Protein AF-A0A9E2MRT9-F1 (afdb_monomer)

Sequence (147 aa):
MNEKTLRIVSFALLADTLVYGAVVFLLHKNNIQHSMHGTSQWYFVLVPALVILFGAGSFKKIFWDLQKKQAAIGSQEIFFRKIYIVTIITLGMVDSLGILGLIIFILTGAMNLPVLLLVLSFAGKLINFPTGEYINNKKRELNLPPH

Secondary structure (DSSP, 8-state):
--HHHHHHHHHHHHHHHHHHHHHHHHHHHTTPPPSSPPPS-THHHHHHHHHHHHHHHHHHHHHHHHHHHTT---SHHHHHHHHHHHHHHHHHHHHHHHHHHHHHHHHH--SHHHHHHHHHHHHHHHHH---HHHHHHHHHTTTPPP-

Foldseek 3Di:
DDPVVLQVVLVVLLCVLVVLVVVLVVCLVVCDDAADADDPPLVVLVVVLVCLLVVLVVQLVVLLVVCVVVVVPPDPVSLVVSVSVSLCVSLVSLVVLQVVLSVCCRHHVDNPSSVVSSVSSNVSSVVSRCDPVNSVVSCVVSVHDDD

Solvent-accessible surface area (backbone atoms only — not comparable to full-atom values): 8110 Å² total; per-residue (Å²): 110,57,71,68,59,50,49,52,54,52,49,52,71,53,50,51,52,54,50,52,51,51,50,53,52,54,49,60,76,64,66,64,85,51,84,41,82,76,68,94,64,56,61,77,55,50,54,58,47,49,50,43,54,61,42,34,59,52,48,54,51,53,52,51,55,52,43,60,76,63,65,66,62,85,44,71,50,53,44,46,50,51,53,43,54,48,46,53,52,37,43,50,54,26,42,50,34,28,54,49,13,52,52,49,26,61,39,33,62,50,58,70,65,22,52,50,29,35,52,50,17,50,52,44,36,61,74,66,50,87,42,71,65,58,54,51,52,54,32,56,78,65,74,47,85,89,130

Structure (mmCIF, N/CA/C/O backbone):
data_AF-A0A9E2MRT9-F1
#
_entry.id   AF-A0A9E2MRT9-F1
#
loop_
_atom_site.group_PDB
_atom_site.id
_atom_site.type_symbol
_atom_site.label_atom_id
_atom_site.label_alt_id
_atom_site.label_comp_id
_atom_site.label_asym_id
_atom_site.label_entity_id
_atom_site.label_seq_id
_atom_site.pdbx_PDB_ins_code
_atom_site.Cartn_x
_atom_site.Cartn_y
_atom_site.Cartn_z
_atom_site.occupancy
_atom_site.B_iso_or_equiv
_atom_site.auth_seq_id
_atom_site.auth_comp_id
_atom_site.auth_asym_id
_atom_site.auth_atom_id
_atom_site.pdbx_PDB_model_num
ATOM 1 N N . MET A 1 1 ? -20.334 5.420 9.186 1.00 68.88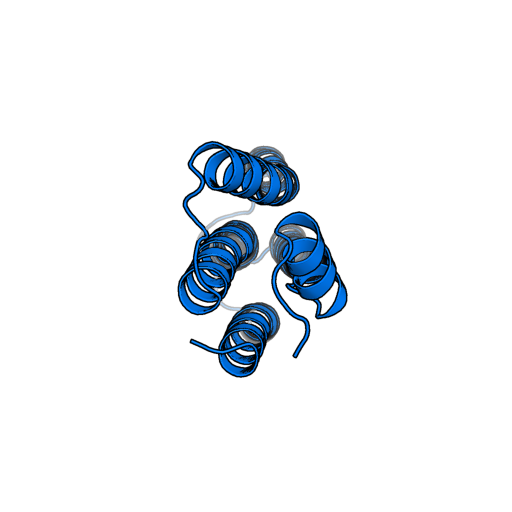 1 MET A N 1
ATOM 2 C CA . MET A 1 1 ? -19.487 4.654 8.227 1.00 68.88 1 MET A CA 1
ATOM 3 C C . MET A 1 1 ? -19.361 3.205 8.696 1.00 68.88 1 MET A C 1
ATOM 5 O O . MET A 1 1 ? -19.332 3.003 9.902 1.00 68.88 1 MET A O 1
ATOM 9 N N . ASN A 1 2 ? -19.329 2.212 7.799 1.00 80.31 2 ASN A N 1
ATOM 10 C CA . ASN A 1 2 ? -19.419 0.783 8.145 1.00 80.31 2 ASN A CA 1
ATOM 11 C C . ASN A 1 2 ? -18.196 -0.033 7.672 1.00 80.31 2 ASN A C 1
ATOM 13 O O . ASN A 1 2 ? -17.396 0.411 6.848 1.00 80.31 2 ASN A O 1
ATOM 17 N N . GLU A 1 3 ? -18.056 -1.249 8.206 1.00 79.31 3 GLU A N 1
ATOM 18 C CA . GLU A 1 3 ? -16.943 -2.164 7.911 1.00 79.31 3 GLU A CA 1
ATOM 19 C C . GLU A 1 3 ? -16.851 -2.534 6.423 1.00 79.31 3 GLU A C 1
ATOM 21 O O . GLU A 1 3 ? -15.757 -2.661 5.873 1.00 79.31 3 GLU A O 1
ATOM 26 N N . LYS A 1 4 ? -18.002 -2.640 5.748 1.00 85.00 4 LYS A N 1
ATOM 27 C CA . LYS A 1 4 ? -18.074 -2.928 4.312 1.00 85.00 4 LYS A CA 1
ATOM 28 C C . LYS A 1 4 ? -17.341 -1.865 3.489 1.00 85.00 4 LYS A C 1
ATOM 30 O O . LYS A 1 4 ? -16.521 -2.226 2.650 1.00 85.00 4 LYS A O 1
ATOM 35 N N . THR A 1 5 ? -17.570 -0.577 3.761 1.00 85.94 5 THR A N 1
ATOM 36 C CA . THR A 1 5 ? -16.875 0.518 3.062 1.00 85.94 5 THR A CA 1
ATOM 37 C C . THR A 1 5 ? -15.368 0.477 3.301 1.00 85.94 5 THR A C 1
ATOM 39 O O . THR A 1 5 ? -14.601 0.614 2.352 1.00 85.94 5 THR A O 1
ATOM 42 N N . LEU A 1 6 ? -14.928 0.220 4.538 1.00 84.38 6 LEU A N 1
ATOM 43 C CA . LEU A 1 6 ? -13.504 0.092 4.859 1.00 84.38 6 LEU A CA 1
ATOM 44 C C . LEU A 1 6 ? -12.836 -1.026 4.050 1.00 84.38 6 LEU A C 1
ATOM 46 O O . LEU A 1 6 ? -11.764 -0.816 3.483 1.00 84.38 6 LEU A O 1
ATOM 50 N N . ARG A 1 7 ? -13.472 -2.202 3.980 1.00 85.44 7 ARG A N 1
ATOM 51 C CA . ARG A 1 7 ? -12.953 -3.334 3.206 1.00 85.44 7 ARG A CA 1
ATOM 52 C C . ARG A 1 7 ? -12.897 -3.007 1.716 1.00 85.44 7 ARG A C 1
ATOM 54 O O . ARG A 1 7 ? -11.857 -3.232 1.114 1.00 85.44 7 ARG A O 1
ATOM 61 N N . ILE A 1 8 ? -13.961 -2.437 1.140 1.00 88.94 8 ILE A N 1
ATOM 62 C CA . ILE A 1 8 ? -14.005 -2.063 -0.287 1.00 88.94 8 ILE A CA 1
ATOM 63 C C . ILE A 1 8 ? -12.864 -1.103 -0.636 1.00 88.94 8 ILE A C 1
ATOM 65 O O . ILE A 1 8 ? -12.127 -1.358 -1.584 1.00 88.94 8 ILE A O 1
ATOM 69 N N . VAL A 1 9 ? -12.679 -0.038 0.148 1.00 87.50 9 VAL A N 1
ATOM 70 C CA . VAL A 1 9 ? -11.610 0.942 -0.099 1.00 87.50 9 VAL A CA 1
ATOM 71 C C . VAL A 1 9 ? -10.229 0.307 0.061 1.00 87.50 9 VAL A C 1
ATOM 73 O O . VAL A 1 9 ? -9.350 0.544 -0.760 1.00 87.50 9 VAL A O 1
ATOM 76 N N . SER A 1 10 ? -10.044 -0.555 1.062 1.00 87.56 10 SER A N 1
ATOM 77 C CA . SER A 1 10 ? -8.768 -1.256 1.263 1.00 87.56 10 SER A CA 1
ATOM 78 C C . SER A 1 10 ? -8.452 -2.223 0.120 1.00 87.56 10 SER A C 1
ATOM 80 O O . SER A 1 10 ? -7.301 -2.328 -0.283 1.00 87.56 10 SER A O 1
ATOM 82 N N . PHE A 1 11 ? -9.462 -2.911 -0.424 1.00 89.69 11 PHE A N 1
ATOM 83 C CA . PHE A 1 11 ? -9.305 -3.766 -1.602 1.00 89.69 11 PHE A CA 1
ATOM 84 C C . PHE A 1 11 ? -8.989 -2.958 -2.861 1.00 89.69 11 PHE A C 1
ATOM 86 O O . PHE A 1 11 ? -8.127 -3.370 -3.631 1.00 89.69 11 PHE A O 1
ATOM 93 N N . ALA A 1 12 ? -9.635 -1.806 -3.058 1.00 90.44 12 ALA A N 1
ATOM 94 C CA . ALA A 1 12 ? -9.322 -0.913 -4.173 1.00 90.44 12 ALA A CA 1
ATOM 95 C C . ALA A 1 12 ? -7.858 -0.441 -4.114 1.00 90.44 12 ALA A C 1
ATOM 97 O O . ALA A 1 12 ? -7.146 -0.539 -5.109 1.00 90.44 12 ALA A O 1
ATOM 98 N N . LEU A 1 13 ? -7.395 -0.051 -2.920 1.00 88.69 13 LEU A N 1
ATOM 99 C CA . LEU A 1 13 ? -6.000 0.307 -2.634 1.00 88.69 13 LEU A CA 1
ATOM 100 C C . LEU A 1 13 ? -5.024 -0.873 -2.674 1.00 88.69 13 LEU A C 1
ATOM 102 O O . LEU A 1 13 ? -3.839 -0.668 -2.461 1.00 88.69 13 LEU A O 1
ATOM 106 N N . LEU A 1 14 ? -5.489 -2.108 -2.835 1.00 90.12 14 LEU A N 1
ATOM 107 C CA . LEU A 1 14 ? -4.629 -3.278 -3.019 1.00 90.12 14 LEU A CA 1
ATOM 108 C C . LEU A 1 14 ? -4.576 -3.680 -4.499 1.00 90.12 14 LEU A C 1
ATOM 110 O O . LEU A 1 14 ? -3.541 -4.130 -4.990 1.00 90.12 14 LEU A O 1
ATOM 114 N N . ALA A 1 15 ? -5.694 -3.511 -5.206 1.00 91.31 15 ALA A N 1
ATOM 115 C CA . ALA A 1 15 ? -5.827 -3.804 -6.626 1.00 91.31 15 ALA A CA 1
ATOM 116 C C . ALA A 1 15 ? -5.063 -2.811 -7.520 1.00 91.31 15 ALA A C 1
ATOM 118 O O . ALA A 1 15 ? -4.566 -3.204 -8.572 1.00 91.31 15 ALA A O 1
ATOM 119 N N . ASP A 1 16 ? -4.927 -1.552 -7.108 1.00 91.62 16 ASP A N 1
ATOM 120 C CA . ASP A 1 16 ? -4.134 -0.526 -7.805 1.00 91.62 16 ASP A CA 1
ATOM 121 C C . ASP A 1 16 ? -2.680 -0.957 -8.097 1.00 91.62 16 ASP A C 1
ATOM 123 O O . ASP A 1 16 ? -2.177 -0.727 -9.193 1.00 91.62 16 ASP A O 1
ATOM 127 N N . THR A 1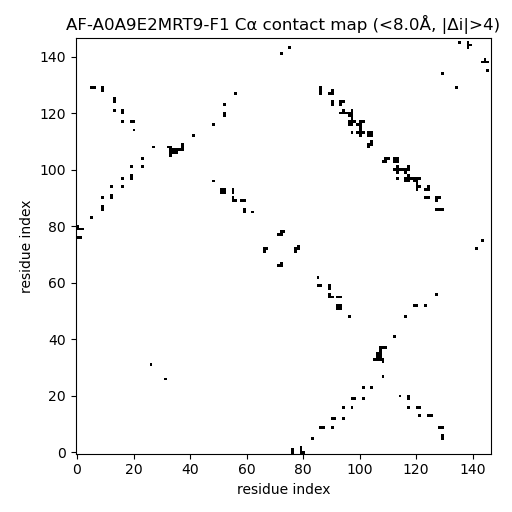 17 ? -2.013 -1.674 -7.190 1.00 90.56 17 THR A N 1
ATOM 128 C CA . THR A 1 17 ? -0.641 -2.156 -7.393 1.00 90.56 17 THR A CA 1
ATOM 129 C C . THR A 1 17 ? -0.575 -3.217 -8.489 1.00 90.56 17 THR A C 1
ATOM 131 O O . THR A 1 17 ? 0.411 -3.282 -9.224 1.00 90.56 17 THR A O 1
ATOM 134 N N . LEU A 1 18 ? -1.640 -4.010 -8.661 1.00 91.75 18 LEU A N 1
ATOM 135 C CA . LEU A 1 18 ? -1.757 -4.933 -9.793 1.00 91.75 18 LEU A CA 1
ATOM 136 C C . LEU A 1 18 ? -1.913 -4.163 -11.107 1.00 91.75 18 LEU A C 1
ATOM 138 O O . LEU A 1 18 ? -1.312 -4.543 -12.111 1.00 91.75 18 LEU A O 1
ATOM 142 N N . VAL A 1 19 ? -2.658 -3.052 -11.091 1.00 94.00 19 VAL A N 1
ATOM 143 C CA . VAL A 1 19 ? -2.773 -2.150 -12.246 1.00 94.00 19 VAL A CA 1
ATOM 144 C C . VAL A 1 19 ? -1.410 -1.547 -12.587 1.00 94.00 19 VAL A C 1
ATOM 146 O O . VAL A 1 19 ? -1.011 -1.594 -13.747 1.00 94.00 19 VAL A O 1
ATOM 149 N N . TYR A 1 20 ? -0.647 -1.063 -11.602 1.00 92.06 20 TYR A N 1
ATOM 150 C CA . TYR A 1 20 ? 0.713 -0.563 -11.833 1.00 92.06 20 TYR A CA 1
ATOM 151 C C . TYR A 1 20 ? 1.6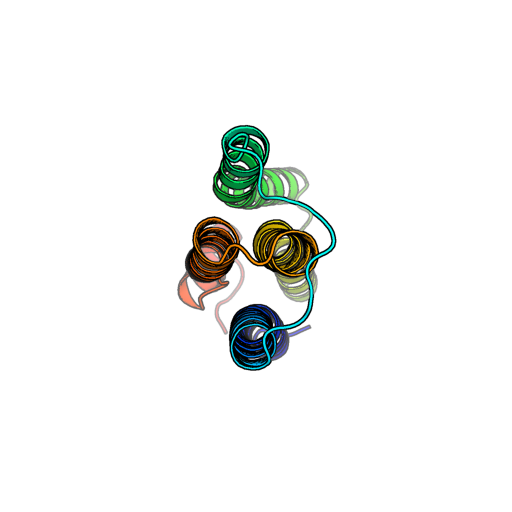32 -1.638 -12.425 1.00 92.06 20 TYR A C 1
ATOM 153 O O . TYR A 1 20 ? 2.358 -1.364 -13.379 1.00 92.06 20 TYR A O 1
ATOM 161 N N . GLY A 1 21 ? 1.565 -2.874 -11.920 1.00 91.00 21 GLY A N 1
ATOM 162 C CA . GLY A 1 21 ? 2.307 -4.006 -12.479 1.00 91.00 21 GLY A CA 1
ATOM 163 C C . GLY A 1 21 ? 1.931 -4.306 -13.932 1.00 91.00 21 GLY A C 1
ATOM 164 O O . GLY A 1 21 ? 2.813 -4.494 -14.771 1.00 91.00 21 GLY A O 1
ATOM 165 N N . ALA A 1 22 ? 0.636 -4.282 -14.258 1.00 92.62 22 ALA A N 1
ATOM 166 C CA . ALA A 1 22 ? 0.154 -4.457 -15.626 1.00 92.62 22 ALA A CA 1
ATOM 167 C C . ALA A 1 22 ? 0.639 -3.332 -16.555 1.00 92.62 22 ALA A C 1
ATOM 169 O O . ALA A 1 22 ? 1.069 -3.604 -17.675 1.00 92.62 22 ALA A O 1
ATOM 170 N N . VAL A 1 23 ? 0.630 -2.082 -16.082 1.00 91.00 23 VAL A N 1
ATOM 171 C CA . VAL A 1 23 ? 1.163 -0.932 -16.826 1.00 91.00 23 VAL A CA 1
ATOM 172 C C . VAL A 1 23 ? 2.655 -1.113 -17.099 1.00 91.00 23 VAL A C 1
ATOM 174 O O . VAL A 1 23 ? 3.064 -1.028 -18.253 1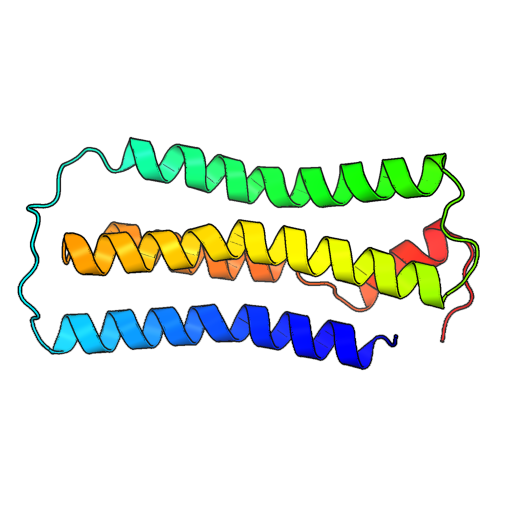.00 91.00 23 VAL A O 1
ATOM 177 N N . VAL A 1 24 ? 3.460 -1.437 -16.083 1.00 90.12 24 VAL A N 1
ATOM 178 C CA . VAL A 1 24 ? 4.902 -1.692 -16.253 1.00 90.12 24 VAL A CA 1
ATOM 179 C C . VAL A 1 24 ? 5.148 -2.810 -17.269 1.00 90.12 24 VAL A C 1
ATOM 181 O O . VAL A 1 24 ? 5.969 -2.650 -18.169 1.00 90.12 24 VAL A O 1
ATOM 184 N N . PHE A 1 25 ? 4.390 -3.907 -17.194 1.00 91.12 25 PHE A N 1
ATOM 185 C CA . PHE A 1 25 ? 4.495 -5.013 -18.146 1.00 91.12 25 PHE A CA 1
ATOM 186 C C . PHE A 1 25 ? 4.181 -4.589 -19.591 1.00 91.12 25 PHE A C 1
ATOM 188 O O . PHE A 1 25 ? 4.936 -4.912 -20.510 1.00 91.12 25 PHE A O 1
ATOM 195 N N . LEU A 1 26 ? 3.090 -3.844 -19.804 1.00 91.19 26 LEU A N 1
ATOM 196 C CA . LEU A 1 26 ? 2.694 -3.362 -21.131 1.00 91.19 26 LEU A CA 1
ATOM 197 C C . LEU A 1 26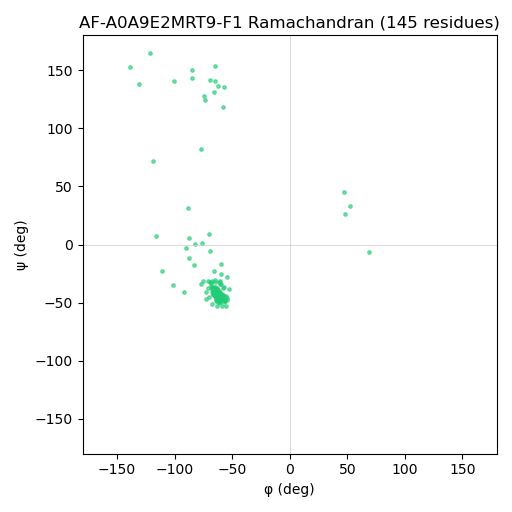 ? 3.713 -2.378 -21.715 1.00 91.19 26 LEU A C 1
ATOM 199 O O . LEU A 1 26 ? 4.071 -2.487 -22.886 1.00 91.19 26 LEU A O 1
ATOM 203 N N . LEU A 1 27 ? 4.195 -1.436 -20.904 1.00 88.25 27 LEU A N 1
ATOM 204 C CA . LEU A 1 27 ? 5.195 -0.456 -21.324 1.00 88.25 27 LEU A CA 1
ATOM 205 C C . LEU A 1 27 ? 6.535 -1.133 -21.658 1.00 88.25 27 LEU A C 1
ATOM 207 O O . LEU A 1 27 ? 7.146 -0.791 -22.669 1.00 88.25 27 LEU A O 1
ATOM 211 N N . HIS A 1 28 ? 6.956 -2.129 -20.868 1.00 86.56 28 HIS A N 1
ATOM 212 C CA . HIS A 1 28 ? 8.164 -2.912 -21.140 1.00 86.56 28 HIS A CA 1
ATOM 213 C C . HIS A 1 28 ? 8.059 -3.679 -22.462 1.00 86.56 28 HIS A C 1
ATOM 215 O O . HIS A 1 28 ? 8.966 -3.623 -23.286 1.00 86.56 28 HIS A O 1
ATOM 221 N N . LYS A 1 29 ? 6.918 -4.337 -22.708 1.00 89.19 29 LYS A N 1
ATOM 222 C CA . LYS A 1 29 ? 6.672 -5.086 -23.950 1.00 89.19 29 LYS A CA 1
ATOM 223 C C . LYS A 1 29 ? 6.736 -4.201 -25.203 1.00 89.19 29 LYS A C 1
ATOM 225 O O . LYS A 1 29 ? 7.123 -4.680 -26.264 1.00 89.19 29 LYS A O 1
ATOM 230 N N . ASN A 1 30 ? 6.359 -2.929 -25.085 1.00 87.69 30 ASN A N 1
ATOM 231 C CA . ASN A 1 30 ? 6.304 -1.990 -26.205 1.00 87.69 30 ASN A CA 1
ATOM 232 C C . ASN A 1 30 ? 7.631 -1.252 -26.478 1.00 87.69 30 ASN A C 1
ATOM 234 O O . ASN A 1 30 ? 7.643 -0.383 -27.346 1.00 87.69 30 ASN A O 1
ATOM 238 N N . ASN A 1 31 ? 8.733 -1.585 -25.785 1.00 78.19 31 ASN A N 1
ATOM 239 C CA . ASN A 1 31 ? 10.071 -0.996 -25.989 1.00 78.19 31 ASN A CA 1
ATOM 240 C C . ASN A 1 31 ? 10.062 0.541 -26.073 1.00 78.19 31 ASN A C 1
ATOM 242 O O . ASN A 1 31 ? 10.674 1.143 -26.959 1.00 78.19 31 ASN A O 1
ATOM 246 N N . ILE A 1 32 ? 9.328 1.183 -25.166 1.00 76.50 32 ILE A N 1
ATOM 247 C CA . ILE A 1 32 ? 9.246 2.643 -25.117 1.00 76.50 32 ILE A CA 1
ATOM 248 C C . ILE A 1 32 ? 10.639 3.212 -24.836 1.00 76.50 32 ILE A C 1
ATOM 250 O O . ILE A 1 32 ? 11.369 2.702 -23.994 1.00 76.50 32 ILE A O 1
ATOM 254 N N . GLN A 1 33 ? 11.023 4.267 -25.555 1.00 71.56 33 GLN A N 1
ATOM 255 C CA . GLN A 1 33 ? 12.318 4.912 -25.355 1.00 71.56 33 GLN A CA 1
ATOM 256 C C . GLN A 1 33 ? 12.387 5.567 -23.971 1.00 71.56 33 GLN A C 1
ATOM 258 O O . GLN A 1 33 ? 11.486 6.307 -23.575 1.00 71.56 33 GLN A O 1
ATOM 263 N N . HIS A 1 34 ? 13.474 5.304 -23.250 1.00 76.69 34 HIS A N 1
ATOM 264 C CA . HIS A 1 34 ? 13.686 5.790 -21.890 1.00 76.69 34 HIS A CA 1
ATOM 265 C C . HIS A 1 34 ? 14.619 7.000 -21.882 1.00 76.69 34 HIS A C 1
ATOM 267 O O . HIS A 1 34 ? 15.586 7.065 -22.640 1.00 76.69 34 HIS A O 1
ATOM 273 N N . SER A 1 35 ? 14.311 7.977 -21.030 1.00 72.19 35 SER A N 1
ATOM 274 C CA . SER A 1 35 ? 14.972 9.285 -21.018 1.00 72.19 35 SER A CA 1
ATOM 275 C C . SER A 1 35 ? 16.291 9.301 -20.245 1.00 72.19 35 SER A C 1
ATOM 277 O O . SER A 1 35 ? 17.092 10.216 -20.433 1.00 72.19 35 SER A O 1
ATOM 279 N N . MET A 1 36 ? 16.540 8.310 -19.383 1.00 76.75 36 MET A N 1
ATOM 280 C CA . MET A 1 36 ? 17.717 8.262 -18.515 1.00 76.75 36 MET A CA 1
ATOM 281 C C . MET A 1 36 ? 18.424 6.906 -18.578 1.00 76.75 36 MET A C 1
ATOM 283 O O . MET A 1 36 ? 17.791 5.855 -18.533 1.00 76.75 36 MET A O 1
ATOM 287 N N . HIS A 1 37 ? 19.760 6.925 -18.615 1.00 65.81 37 HIS A N 1
ATOM 288 C CA . HIS A 1 37 ? 20.564 5.720 -18.403 1.00 65.81 37 HIS A CA 1
ATOM 289 C C . HIS A 1 37 ? 20.556 5.366 -16.911 1.00 65.81 37 HIS A C 1
ATOM 291 O O . HIS A 1 37 ? 20.842 6.216 -16.067 1.00 65.81 37 HIS A O 1
ATOM 297 N N . GLY A 1 38 ? 20.212 4.117 -16.585 1.00 62.28 38 GLY A N 1
ATOM 298 C CA . GLY A 1 38 ? 20.136 3.645 -15.204 1.00 62.28 38 GLY A CA 1
ATOM 299 C C . GLY A 1 38 ? 21.470 3.813 -14.475 1.00 62.28 38 GLY A C 1
ATOM 300 O O . GLY A 1 38 ? 22.478 3.225 -14.864 1.00 62.28 38 GLY A O 1
ATOM 301 N N . THR A 1 39 ? 21.483 4.613 -13.410 1.00 63.94 39 THR A N 1
ATOM 302 C CA . THR A 1 39 ? 22.655 4.766 -12.544 1.00 63.94 39 THR A CA 1
ATOM 303 C C . THR A 1 39 ? 22.674 3.660 -11.486 1.00 63.94 39 THR A C 1
ATOM 305 O O . THR A 1 39 ? 21.634 3.175 -11.039 1.00 63.94 39 THR A O 1
ATOM 308 N N . SER A 1 40 ? 23.863 3.261 -11.028 1.00 65.19 40 SER A N 1
ATOM 309 C CA . SER A 1 40 ? 24.055 2.229 -9.989 1.00 65.19 40 SER A CA 1
ATOM 310 C C . SER A 1 40 ? 23.623 2.665 -8.576 1.00 65.19 40 SER A C 1
ATOM 312 O O . SER A 1 40 ? 23.853 1.959 -7.597 1.00 65.19 40 SER A O 1
ATOM 314 N N . GLN A 1 41 ? 22.962 3.813 -8.453 1.00 72.56 41 GLN A N 1
ATOM 315 C CA . GLN A 1 41 ? 22.603 4.490 -7.209 1.00 72.56 41 GLN A CA 1
ATOM 316 C C . GLN A 1 41 ? 21.247 4.043 -6.629 1.00 72.56 41 GLN A C 1
ATOM 318 O O . GLN A 1 41 ? 20.546 4.805 -5.964 1.00 72.56 41 GLN A O 1
ATOM 323 N N . TRP A 1 42 ? 20.874 2.779 -6.841 1.00 72.94 42 TRP A N 1
ATOM 324 C CA . TRP A 1 42 ? 19.592 2.203 -6.411 1.00 72.94 42 TRP A CA 1
ATOM 325 C C . TRP A 1 42 ? 19.370 2.262 -4.889 1.00 72.94 42 TRP A C 1
ATOM 327 O O . TRP A 1 42 ? 18.229 2.311 -4.426 1.00 72.94 42 TRP A O 1
ATOM 337 N N . TYR A 1 43 ? 20.444 2.314 -4.098 1.00 75.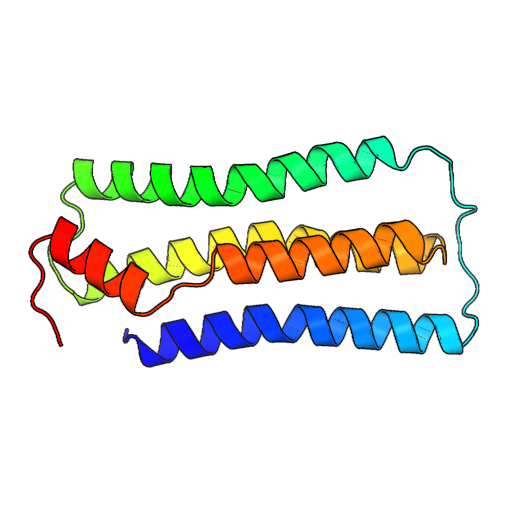19 43 TYR A N 1
ATOM 338 C CA . TYR A 1 43 ? 20.381 2.383 -2.637 1.00 75.19 43 TYR A CA 1
ATOM 339 C C . TYR A 1 43 ? 19.739 3.680 -2.113 1.00 75.19 43 TYR A C 1
ATOM 341 O O . TYR A 1 43 ? 19.067 3.637 -1.083 1.00 75.19 43 TYR A O 1
ATOM 349 N N . PHE A 1 44 ? 19.858 4.809 -2.829 1.00 81.25 44 PHE A N 1
ATOM 350 C CA . PHE A 1 44 ? 19.204 6.072 -2.442 1.00 81.25 44 PHE A CA 1
ATOM 351 C C . PHE A 1 44 ? 17.678 6.000 -2.508 1.00 81.25 44 PHE A C 1
ATOM 353 O O . PHE A 1 44 ? 17.000 6.766 -1.834 1.00 81.25 44 PHE A O 1
ATOM 360 N N . VAL A 1 45 ? 17.142 5.076 -3.302 1.00 82.75 45 VAL A N 1
ATOM 361 C CA . VAL A 1 45 ? 15.703 4.819 -3.412 1.00 82.75 45 VAL A CA 1
ATOM 362 C C . VAL A 1 45 ? 15.279 3.740 -2.420 1.00 82.75 45 VAL A C 1
ATOM 364 O O . VAL A 1 45 ? 14.241 3.847 -1.767 1.00 82.75 45 VAL A O 1
ATOM 367 N N . LEU A 1 46 ? 16.098 2.698 -2.283 1.00 83.50 46 LEU A N 1
ATOM 368 C CA . LEU A 1 46 ? 15.754 1.521 -1.497 1.00 83.50 46 LEU A CA 1
ATOM 369 C C . LEU A 1 46 ? 15.745 1.804 0.013 1.00 83.50 46 LEU A C 1
ATOM 371 O O . LEU A 1 46 ? 14.864 1.314 0.716 1.00 83.50 46 LEU A O 1
ATOM 375 N N . VAL A 1 47 ? 16.663 2.639 0.516 1.00 85.06 47 VAL A N 1
ATOM 376 C CA . VAL A 1 47 ? 16.699 3.008 1.943 1.00 85.06 47 VAL A CA 1
ATOM 377 C C . VAL A 1 47 ? 15.428 3.763 2.371 1.00 85.06 47 VAL A C 1
ATOM 379 O O . VAL A 1 47 ? 14.763 3.291 3.297 1.00 85.06 47 VAL A O 1
ATOM 382 N N . PRO A 1 48 ? 15.002 4.859 1.706 1.00 85.44 48 PRO A N 1
ATOM 383 C CA . PRO A 1 48 ? 13.719 5.499 2.002 1.00 85.44 48 PRO A CA 1
ATOM 384 C C . PRO A 1 48 ? 12.525 4.554 1.855 1.00 85.44 48 PRO A C 1
ATOM 386 O O . PRO A 1 48 ? 11.605 4.606 2.670 1.00 85.44 48 PRO A O 1
ATOM 389 N N . ALA A 1 49 ? 12.550 3.658 0.862 1.00 86.38 49 ALA A N 1
ATOM 390 C CA . ALA A 1 49 ? 11.471 2.700 0.653 1.00 86.38 49 ALA A CA 1
ATOM 391 C C . ALA A 1 49 ? 11.289 1.756 1.852 1.00 86.38 49 ALA A C 1
ATOM 393 O O . ALA A 1 49 ? 10.167 1.545 2.316 1.00 86.38 49 ALA A O 1
ATOM 394 N N . LEU A 1 50 ? 12.393 1.242 2.403 1.00 87.25 50 LEU A N 1
ATOM 395 C CA . LEU A 1 50 ? 12.364 0.430 3.618 1.00 87.25 50 LEU A CA 1
ATOM 396 C C . LEU A 1 50 ? 11.891 1.242 4.829 1.00 87.25 50 LEU A C 1
ATOM 398 O O . LEU A 1 50 ? 11.067 0.752 5.601 1.00 87.25 50 LEU A O 1
ATOM 402 N N . VAL A 1 51 ? 12.345 2.492 4.979 1.00 88.38 51 VAL A N 1
ATOM 403 C CA . VAL A 1 51 ? 11.891 3.380 6.066 1.00 88.38 51 VAL A CA 1
ATOM 404 C C . VAL A 1 51 ? 10.377 3.585 6.014 1.00 88.38 51 VAL A C 1
ATOM 406 O O . VAL A 1 51 ? 9.720 3.501 7.048 1.00 88.38 51 VAL A O 1
ATOM 409 N N . ILE A 1 52 ? 9.804 3.793 4.828 1.00 89.06 52 ILE A N 1
ATOM 410 C CA . ILE A 1 52 ? 8.352 3.912 4.648 1.00 89.06 52 ILE A CA 1
ATOM 411 C C . ILE A 1 52 ? 7.653 2.597 5.014 1.00 89.06 52 ILE A C 1
ATOM 413 O O . ILE A 1 52 ? 6.677 2.618 5.765 1.00 89.06 52 ILE A O 1
ATOM 417 N N . LEU A 1 53 ? 8.163 1.455 4.541 1.00 87.19 53 LEU A N 1
ATOM 418 C CA . LEU A 1 53 ? 7.564 0.139 4.780 1.00 87.19 53 LEU A CA 1
ATOM 419 C C . LEU A 1 53 ? 7.489 -0.203 6.280 1.00 87.19 53 LEU A C 1
ATOM 421 O O . LEU A 1 53 ? 6.422 -0.556 6.787 1.00 87.19 53 LEU A O 1
ATOM 425 N N . PHE A 1 54 ? 8.598 -0.050 7.010 1.00 86.50 54 PHE A N 1
ATOM 426 C CA . PHE A 1 54 ? 8.649 -0.297 8.458 1.00 86.50 54 PHE A CA 1
ATOM 427 C C . PHE A 1 54 ? 7.990 0.832 9.272 1.00 86.50 54 PHE A C 1
ATOM 429 O O . PHE A 1 54 ? 7.391 0.596 10.328 1.00 86.50 54 PHE A O 1
ATOM 436 N N . GLY A 1 55 ? 8.055 2.066 8.771 1.00 87.94 55 GLY A N 1
ATOM 437 C CA . GLY A 1 55 ? 7.461 3.246 9.393 1.00 87.94 55 GLY A CA 1
ATOM 438 C C . GLY A 1 55 ? 5.934 3.232 9.371 1.00 87.94 55 GLY A C 1
ATOM 439 O O . GLY A 1 55 ? 5.313 3.637 10.351 1.00 87.94 55 GLY A O 1
ATOM 440 N N . ALA A 1 56 ? 5.315 2.701 8.313 1.00 87.25 56 ALA A N 1
ATOM 441 C CA . ALA A 1 56 ? 3.860 2.647 8.166 1.00 87.25 56 ALA A CA 1
ATOM 442 C C . ALA A 1 56 ? 3.184 1.835 9.292 1.00 87.25 56 ALA A C 1
ATOM 444 O O . ALA A 1 56 ? 2.172 2.265 9.857 1.00 87.25 56 ALA A O 1
ATOM 445 N N . GLY A 1 57 ? 3.782 0.703 9.683 1.00 84.62 57 GLY A N 1
ATOM 446 C CA . GLY A 1 57 ? 3.308 -0.103 10.814 1.00 84.62 57 GLY A CA 1
ATOM 447 C C . GLY A 1 57 ? 3.468 0.615 12.159 1.00 84.62 57 GLY A C 1
ATOM 448 O O . GLY A 1 57 ? 2.543 0.634 12.978 1.00 84.62 57 GLY A O 1
ATOM 449 N N . SER A 1 58 ? 4.611 1.277 12.365 1.00 87.44 58 SER A N 1
ATOM 450 C CA . SER A 1 58 ? 4.866 2.093 13.561 1.00 87.44 58 SER A CA 1
ATOM 451 C C . SER A 1 58 ? 3.885 3.263 13.673 1.00 87.44 58 SER A C 1
ATOM 453 O O . SER A 1 58 ? 3.329 3.504 14.745 1.00 87.44 58 SER A O 1
ATOM 455 N N . PHE A 1 59 ? 3.589 3.935 12.558 1.00 87.94 59 PHE A N 1
ATOM 456 C CA . PHE A 1 59 ? 2.614 5.020 12.490 1.00 87.94 59 PHE A CA 1
ATOM 457 C C . PHE A 1 59 ? 1.215 4.552 12.905 1.00 87.94 59 PHE A C 1
ATOM 459 O O . PHE A 1 59 ? 0.571 5.195 13.734 1.00 87.94 59 PHE A O 1
ATOM 466 N N . LYS A 1 60 ? 0.771 3.390 12.402 1.00 85.62 60 LYS A N 1
ATOM 467 C CA . LYS A 1 60 ? -0.515 2.775 12.773 1.00 85.62 60 LYS A CA 1
ATOM 468 C C . LYS A 1 60 ? -0.624 2.587 14.290 1.00 85.62 60 LYS A C 1
ATOM 470 O O . LYS A 1 60 ? -1.662 2.897 14.874 1.00 85.62 60 LYS A O 1
ATOM 475 N N . LYS A 1 61 ? 0.445 2.105 14.935 1.00 86.12 61 LYS A N 1
ATOM 476 C CA . LYS A 1 61 ? 0.503 1.899 16.391 1.00 86.12 61 LYS A CA 1
ATOM 477 C C . LYS A 1 61 ? 0.464 3.223 17.161 1.00 86.12 61 LYS A C 1
ATOM 479 O O . LYS A 1 61 ? -0.396 3.390 18.021 1.00 86.12 61 LYS A O 1
ATOM 484 N N . ILE A 1 62 ? 1.323 4.176 16.795 1.00 87.75 62 ILE A N 1
ATOM 485 C CA . ILE A 1 62 ? 1.397 5.501 17.432 1.00 87.75 62 ILE A CA 1
ATOM 486 C C . ILE A 1 62 ? 0.053 6.227 17.337 1.00 87.75 62 ILE A C 1
ATOM 488 O O . ILE A 1 62 ? -0.423 6.778 18.329 1.00 87.75 62 ILE A O 1
ATOM 492 N N . PHE A 1 63 ? -0.594 6.193 16.169 1.00 87.44 63 PHE A N 1
ATOM 493 C CA . PHE A 1 63 ? -1.901 6.813 15.990 1.00 87.44 63 PHE A CA 1
ATOM 494 C C . PHE A 1 63 ? -2.935 6.226 16.956 1.00 87.44 63 PHE A C 1
ATOM 496 O O . PHE A 1 63 ? -3.669 6.975 17.601 1.00 87.44 63 PHE A O 1
ATOM 503 N N . TRP A 1 64 ? -2.986 4.898 17.091 1.00 84.25 64 TRP A N 1
ATOM 504 C CA . TRP A 1 64 ? -3.911 4.246 18.020 1.00 84.25 64 TRP A CA 1
ATOM 505 C C . TRP A 1 64 ? -3.644 4.604 19.473 1.00 84.25 64 TRP A C 1
ATOM 507 O O . TRP A 1 64 ? -4.590 4.898 20.205 1.00 84.25 64 TRP A O 1
ATOM 517 N N . ASP A 1 65 ? -2.379 4.621 19.878 1.00 85.75 65 ASP A N 1
ATOM 518 C CA . ASP A 1 65 ? -1.996 4.967 21.244 1.00 85.75 65 ASP A CA 1
ATOM 519 C C . ASP A 1 65 ? -2.388 6.416 21.582 1.00 85.75 65 ASP A C 1
ATOM 521 O O . ASP A 1 65 ? -2.891 6.686 22.675 1.00 85.75 65 ASP A O 1
ATOM 525 N N . LEU A 1 66 ? -2.255 7.344 20.628 1.00 84.56 66 LEU A N 1
ATOM 526 C CA . LEU A 1 66 ? -2.714 8.729 20.779 1.00 84.56 66 LEU A CA 1
ATOM 527 C C . LEU A 1 66 ? -4.240 8.830 20.894 1.00 84.56 66 LEU A C 1
ATOM 529 O O . LEU A 1 66 ? -4.740 9.552 21.756 1.00 84.56 66 LEU A O 1
ATOM 533 N N . GLN A 1 67 ? -4.991 8.092 20.069 1.00 81.50 67 GLN A N 1
ATOM 534 C CA . GLN A 1 67 ? -6.457 8.119 20.130 1.00 81.50 67 GLN A CA 1
ATOM 535 C C . GLN A 1 67 ? -7.002 7.525 21.434 1.00 81.50 67 GLN A C 1
ATOM 537 O O . GLN A 1 67 ? -7.978 8.047 21.974 1.00 81.50 67 GLN A O 1
ATOM 542 N N . LYS A 1 68 ? -6.359 6.477 21.968 1.00 75.75 68 LYS A N 1
ATOM 543 C CA . LYS A 1 68 ? -6.701 5.911 23.281 1.00 75.75 68 LYS A CA 1
ATOM 544 C C . LYS A 1 68 ? -6.489 6.922 24.403 1.00 75.75 68 LYS A C 1
ATOM 546 O O . LYS A 1 68 ? -7.385 7.117 25.217 1.00 75.75 68 LYS A O 1
ATOM 551 N N . LYS A 1 69 ? -5.333 7.596 24.422 1.00 77.12 69 LYS A N 1
ATOM 552 C CA . LYS A 1 69 ? -5.004 8.605 25.444 1.00 77.12 69 LYS A CA 1
ATOM 553 C C . LYS A 1 69 ? -5.971 9.788 25.450 1.00 77.12 69 LYS A C 1
ATOM 555 O O . LYS A 1 69 ? -6.232 10.346 26.506 1.00 77.12 69 LYS A O 1
ATOM 560 N N . GLN A 1 70 ? -6.509 10.159 24.291 1.00 72.38 70 GLN A N 1
ATOM 561 C CA . GLN A 1 70 ? -7.450 11.275 24.170 1.00 72.38 70 GLN A CA 1
ATOM 562 C C . GLN A 1 70 ? -8.902 10.908 24.524 1.00 72.38 70 GLN A C 1
ATOM 564 O O . GLN A 1 70 ? -9.769 11.766 24.389 1.00 72.38 70 GLN A O 1
ATOM 569 N N . ALA A 1 71 ? -9.195 9.656 24.914 1.00 64.12 71 ALA A N 1
ATOM 570 C CA . ALA A 1 71 ? -10.563 9.141 25.084 1.00 64.12 71 ALA A CA 1
ATOM 571 C C . ALA A 1 71 ? -11.485 9.461 23.884 1.00 64.12 71 ALA A C 1
ATOM 573 O O . ALA A 1 71 ? -12.705 9.538 24.004 1.00 64.12 71 ALA A O 1
ATOM 574 N N . ALA A 1 72 ? -10.901 9.640 22.694 1.00 62.94 72 ALA A N 1
ATOM 575 C CA . ALA A 1 72 ? -11.572 10.241 21.545 1.00 62.94 72 ALA A CA 1
ATOM 576 C C . ALA A 1 72 ? -12.557 9.290 20.846 1.00 62.94 72 ALA A C 1
ATOM 578 O O . ALA A 1 72 ? -13.143 9.649 19.828 1.00 62.94 72 ALA A O 1
ATOM 579 N N . ILE A 1 73 ? -12.718 8.062 21.346 1.00 65.44 73 ILE A N 1
ATOM 580 C CA . ILE A 1 73 ? -13.509 7.005 20.714 1.00 65.44 73 ILE A CA 1
ATOM 581 C C . ILE A 1 73 ? -14.642 6.618 21.661 1.00 65.44 73 ILE A C 1
ATOM 583 O O . ILE A 1 73 ? -14.626 5.566 22.288 1.00 65.44 73 ILE A O 1
ATOM 587 N N . GLY A 1 74 ? -15.619 7.516 21.780 1.00 66.38 74 GLY A N 1
ATOM 588 C CA . GLY A 1 74 ? -16.831 7.285 22.570 1.00 66.38 74 GLY A CA 1
ATOM 589 C C . GLY A 1 74 ? -17.957 6.591 21.796 1.00 66.38 74 GLY A C 1
ATOM 590 O O . GLY A 1 74 ? -18.931 6.158 22.398 1.00 66.38 74 GLY A O 1
ATOM 591 N N . SER A 1 75 ? -17.852 6.476 20.465 1.00 77.69 75 SER A N 1
ATOM 592 C CA . SER A 1 75 ? -18.886 5.861 19.624 1.00 77.69 75 SER A CA 1
ATOM 593 C C . SER A 1 75 ? -18.301 4.961 18.534 1.00 77.69 75 SER A C 1
ATOM 595 O O . SER A 1 75 ? -17.186 5.174 18.045 1.00 77.69 75 SER A O 1
ATOM 597 N N . GLN A 1 76 ? -19.082 3.963 18.110 1.00 77.94 76 GLN A N 1
ATOM 598 C CA . GLN A 1 76 ? -18.704 3.067 17.013 1.00 77.94 76 GLN A CA 1
ATOM 599 C C . GLN A 1 76 ? -18.487 3.811 15.690 1.00 77.94 76 GLN A C 1
ATOM 601 O O . GLN A 1 76 ? -17.616 3.439 14.905 1.00 77.94 76 GLN A O 1
ATOM 606 N N . GLU A 1 77 ? -19.241 4.880 15.437 1.00 80.88 77 GLU A N 1
ATOM 607 C CA . GLU A 1 77 ? -19.062 5.673 14.224 1.00 80.88 77 GLU A CA 1
ATOM 608 C C . GLU A 1 77 ? -17.695 6.364 14.201 1.00 80.88 77 GLU A C 1
ATOM 610 O O . GLU A 1 77 ? -16.984 6.309 13.191 1.00 80.88 77 GLU A O 1
ATOM 615 N N . ILE A 1 78 ? -17.290 6.956 15.330 1.00 83.75 78 ILE A N 1
ATOM 616 C CA . ILE A 1 78 ? -15.977 7.588 15.463 1.00 83.75 78 ILE A CA 1
ATOM 617 C C . ILE A 1 78 ? -14.875 6.534 15.325 1.00 83.75 78 ILE A C 1
ATOM 619 O O . ILE A 1 78 ? -13.896 6.769 14.617 1.00 83.75 78 ILE A O 1
ATOM 623 N N . PHE A 1 79 ? -15.054 5.349 15.914 1.00 84.75 79 PHE A N 1
ATOM 624 C CA . PHE A 1 79 ? -14.117 4.233 15.778 1.00 84.75 79 PHE A CA 1
ATOM 625 C C . PHE A 1 79 ? -13.859 3.856 14.312 1.00 84.75 79 PHE A C 1
ATOM 627 O O . PHE A 1 79 ? -12.706 3.847 13.870 1.00 84.75 79 PHE A O 1
ATOM 634 N N . PHE A 1 80 ? -14.915 3.608 13.529 1.00 82.69 80 PHE A N 1
ATOM 635 C CA . PHE A 1 80 ? -14.767 3.250 12.115 1.00 82.69 80 PHE A CA 1
ATOM 636 C C . PHE A 1 80 ? -14.164 4.385 11.287 1.00 82.69 80 PHE A C 1
ATOM 638 O O . PHE A 1 80 ? -13.337 4.128 10.41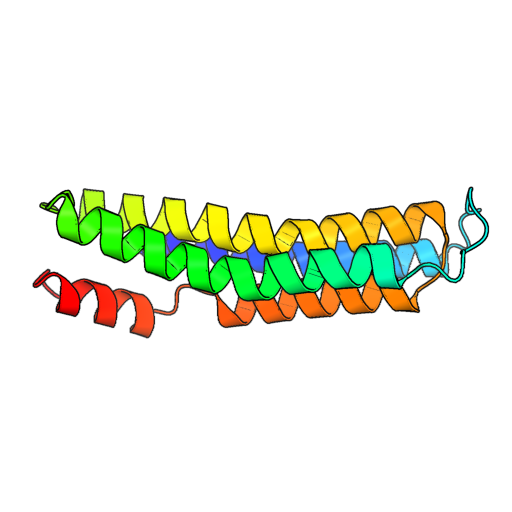1 1.00 82.69 80 PHE A O 1
ATOM 645 N N . ARG A 1 81 ? -14.513 5.643 11.585 1.00 86.00 81 ARG A N 1
ATOM 646 C CA . ARG A 1 81 ? -13.901 6.810 10.936 1.00 86.00 81 ARG A CA 1
ATOM 647 C C . ARG A 1 81 ? -12.397 6.880 11.205 1.00 86.00 81 ARG A C 1
ATOM 649 O O . ARG A 1 81 ? -11.626 7.142 10.287 1.00 86.00 81 ARG A O 1
ATOM 656 N N . LYS A 1 82 ? -11.965 6.605 12.437 1.00 87.50 82 LYS A N 1
ATOM 657 C CA . LYS A 1 82 ? -10.546 6.610 12.824 1.00 87.50 82 LYS A CA 1
ATOM 658 C C . LYS A 1 82 ? -9.779 5.448 12.196 1.00 87.50 82 LYS A C 1
ATOM 660 O O . LYS A 1 82 ? -8.726 5.696 11.617 1.00 87.50 82 LYS A O 1
ATOM 665 N N . ILE A 1 83 ? -10.320 4.222 12.222 1.00 87.88 83 ILE A N 1
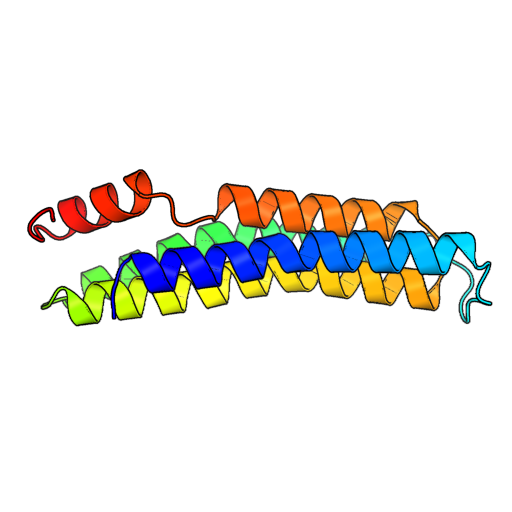ATOM 666 C CA . ILE A 1 83 ? -9.721 3.076 11.508 1.00 87.88 83 ILE A CA 1
ATOM 667 C C . ILE A 1 83 ? -9.516 3.410 10.037 1.00 87.88 83 ILE A C 1
ATOM 669 O O . ILE A 1 83 ? -8.456 3.128 9.486 1.00 87.88 83 ILE A O 1
ATOM 673 N N . TYR A 1 84 ? -10.519 3.998 9.400 1.00 88.50 84 TYR A N 1
ATOM 674 C CA . TYR A 1 84 ? -10.463 4.327 7.986 1.00 88.50 84 TYR A CA 1
ATOM 675 C C . TYR A 1 84 ? -9.398 5.362 7.657 1.00 88.50 84 TYR A C 1
ATOM 677 O O . TYR A 1 84 ? -8.606 5.131 6.750 1.00 88.50 84 TYR A O 1
ATOM 685 N N . ILE A 1 85 ? -9.326 6.452 8.427 1.00 89.06 85 ILE A N 1
ATOM 686 C CA . ILE A 1 85 ? -8.284 7.473 8.259 1.00 89.06 85 ILE A CA 1
ATOM 687 C C . ILE A 1 85 ? -6.900 6.831 8.371 1.00 89.06 85 ILE A C 1
ATOM 689 O O . ILE A 1 85 ? -6.063 7.015 7.493 1.00 89.06 85 ILE A O 1
ATOM 693 N N . VAL A 1 86 ? -6.679 6.025 9.411 1.00 90.38 86 VAL A N 1
ATOM 694 C CA . VAL A 1 86 ? -5.405 5.321 9.604 1.00 90.38 86 VAL A CA 1
ATOM 695 C C . VAL A 1 86 ? -5.109 4.385 8.448 1.00 90.38 86 VAL A C 1
ATOM 697 O O . VAL A 1 86 ? -3.994 4.369 7.951 1.00 90.38 86 VAL A O 1
ATOM 700 N N . THR A 1 87 ? -6.104 3.621 8.009 1.00 89.69 87 THR A N 1
ATOM 701 C CA . THR A 1 87 ? -5.946 2.655 6.922 1.00 89.69 87 THR A CA 1
ATOM 702 C C . THR A 1 87 ? -5.548 3.356 5.631 1.00 89.69 87 THR A C 1
ATOM 704 O O . THR A 1 87 ? -4.587 2.933 5.003 1.00 89.69 87 THR A O 1
ATOM 707 N N . ILE A 1 88 ? -6.220 4.450 5.261 1.00 90.94 88 ILE A N 1
ATOM 708 C CA . ILE A 1 88 ? -5.875 5.219 4.061 1.00 90.94 88 ILE A CA 1
ATOM 709 C C . ILE A 1 88 ? -4.472 5.794 4.163 1.00 90.94 88 ILE A C 1
ATOM 711 O O . ILE A 1 88 ? -3.713 5.683 3.209 1.00 90.94 88 ILE A O 1
ATOM 715 N N . ILE A 1 89 ? -4.110 6.387 5.302 1.00 91.31 89 ILE A N 1
ATOM 716 C CA . ILE A 1 89 ? -2.778 6.974 5.465 1.00 91.31 89 ILE A CA 1
ATOM 717 C C . ILE A 1 89 ? -1.711 5.879 5.384 1.00 91.31 89 ILE A C 1
ATOM 719 O O . ILE A 1 89 ? -0.768 6.006 4.614 1.00 91.31 89 ILE A O 1
ATOM 723 N N . THR A 1 90 ? -1.870 4.777 6.119 1.00 91.38 90 THR A N 1
ATOM 724 C CA . THR A 1 90 ? -0.906 3.670 6.126 1.00 91.38 90 THR A CA 1
ATOM 725 C C . THR A 1 90 ? -0.787 3.016 4.749 1.00 91.38 90 THR A C 1
ATOM 727 O O . THR A 1 90 ? 0.326 2.842 4.260 1.00 91.38 90 THR A O 1
ATOM 730 N N . LEU A 1 91 ? -1.905 2.672 4.101 1.00 91.81 91 LEU A N 1
ATOM 731 C CA . LEU A 1 91 ? -1.876 2.060 2.771 1.00 91.81 91 LEU A CA 1
ATOM 732 C C . LEU A 1 91 ? -1.377 3.043 1.708 1.00 91.81 91 LEU A C 1
ATOM 734 O O . LEU A 1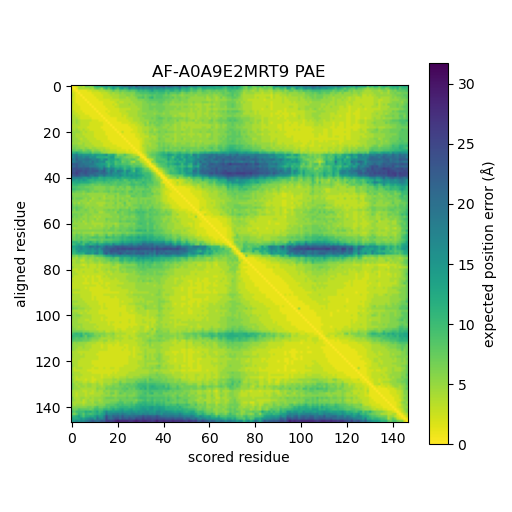 91 ? -0.618 2.628 0.846 1.00 91.81 91 LEU A O 1
ATOM 738 N N . GLY A 1 92 ? -1.722 4.330 1.801 1.00 90.62 92 GLY A N 1
ATOM 739 C CA . GLY A 1 92 ? -1.232 5.376 0.900 1.00 90.62 92 GLY A CA 1
ATOM 740 C C . GLY A 1 92 ? 0.267 5.646 1.052 1.00 90.62 92 GLY A C 1
ATOM 741 O O . GLY A 1 92 ? 0.970 5.814 0.059 1.00 90.62 92 GLY A O 1
ATOM 742 N N . MET A 1 93 ? 0.798 5.603 2.280 1.00 91.88 93 MET A N 1
ATOM 743 C CA . MET A 1 93 ? 2.246 5.650 2.510 1.00 91.88 93 MET A CA 1
ATOM 744 C C . MET A 1 93 ? 2.941 4.477 1.816 1.00 91.88 93 MET A C 1
ATOM 746 O O . MET A 1 93 ? 3.927 4.683 1.118 1.00 91.88 93 MET A O 1
ATOM 750 N N . VAL A 1 94 ? 2.415 3.259 1.950 1.00 93.62 94 VAL A N 1
ATOM 751 C CA . VAL A 1 94 ? 2.981 2.083 1.271 1.00 93.62 94 VAL A CA 1
ATOM 752 C C . VAL A 1 94 ? 2.764 2.138 -0.251 1.00 93.62 94 VAL A C 1
ATOM 754 O O . VAL A 1 94 ? 3.619 1.678 -1.010 1.00 93.62 94 VAL A O 1
ATOM 757 N N . ASP A 1 95 ? 1.664 2.729 -0.722 1.00 93.06 95 ASP A N 1
ATOM 758 C CA . ASP A 1 95 ? 1.375 2.908 -2.149 1.00 93.06 95 ASP A CA 1
ATOM 759 C C . ASP A 1 95 ? 2.379 3.834 -2.841 1.00 93.06 95 ASP A C 1
ATOM 761 O O . ASP A 1 95 ? 2.763 3.591 -3.985 1.00 93.06 95 ASP A O 1
ATOM 765 N N . SER A 1 96 ? 2.909 4.827 -2.117 1.00 92.06 96 SER A N 1
ATOM 766 C CA . SER A 1 96 ? 3.970 5.696 -2.638 1.00 92.06 96 SER A CA 1
ATOM 767 C C . SER A 1 96 ? 5.189 4.916 -3.154 1.00 92.06 96 SER A C 1
ATOM 769 O O . SER A 1 96 ? 5.834 5.364 -4.099 1.00 92.06 96 SER A O 1
ATOM 771 N N . LEU A 1 97 ? 5.463 3.716 -2.616 1.00 92.94 97 LEU A N 1
ATOM 772 C CA . LEU A 1 97 ? 6.515 2.825 -3.119 1.00 92.94 97 LEU A CA 1
ATOM 773 C C . LEU A 1 97 ? 6.194 2.289 -4.516 1.00 92.94 97 LEU A C 1
ATOM 775 O O . LEU A 1 97 ? 7.071 2.254 -5.376 1.00 92.94 97 LEU A O 1
ATOM 779 N N . GLY A 1 98 ? 4.942 1.891 -4.749 1.00 91.19 98 GLY A N 1
ATOM 780 C CA . GLY A 1 98 ? 4.490 1.399 -6.047 1.00 91.19 98 GLY A CA 1
ATOM 781 C C . GLY A 1 98 ? 4.511 2.503 -7.101 1.00 91.19 98 GLY A C 1
ATOM 782 O O . GLY A 1 98 ? 5.026 2.293 -8.200 1.00 91.19 98 GLY A O 1
ATOM 783 N N . ILE A 1 99 ? 4.051 3.702 -6.731 1.00 92.12 99 ILE A N 1
ATOM 784 C CA . ILE A 1 99 ? 4.122 4.899 -7.581 1.00 92.12 99 ILE A CA 1
ATOM 785 C C . ILE A 1 99 ? 5.581 5.238 -7.912 1.00 92.12 99 ILE A C 1
ATOM 787 O O . ILE A 1 99 ? 5.915 5.460 -9.074 1.00 92.12 99 ILE A O 1
ATOM 791 N N . LEU A 1 100 ? 6.473 5.228 -6.916 1.00 91.38 100 LEU A N 1
ATOM 792 C CA . LEU A 1 100 ? 7.898 5.486 -7.119 1.00 91.38 100 LEU A CA 1
ATOM 793 C C . LEU A 1 100 ? 8.538 4.447 -8.047 1.00 91.38 100 LEU A C 1
ATOM 795 O O . LEU A 1 100 ? 9.306 4.812 -8.936 1.00 91.38 100 LEU A O 1
ATOM 799 N N . GLY A 1 101 ? 8.183 3.168 -7.890 1.00 90.81 101 GLY A N 1
ATOM 800 C CA . GLY A 1 101 ? 8.600 2.106 -8.801 1.00 90.81 101 GLY A CA 1
ATOM 801 C C . GLY A 1 101 ? 8.177 2.390 -10.241 1.00 90.81 101 GLY A C 1
ATOM 802 O O . GLY A 1 101 ? 9.008 2.344 -11.146 1.00 90.81 101 GLY A O 1
ATOM 803 N N . LEU A 1 102 ? 6.917 2.770 -10.451 1.00 90.94 102 LEU A N 1
ATOM 804 C CA . LEU A 1 102 ? 6.388 3.109 -11.771 1.00 90.94 102 LEU A CA 1
ATOM 805 C C . LEU A 1 102 ? 7.099 4.325 -12.392 1.00 90.94 102 LEU A C 1
ATOM 807 O O . LEU A 1 102 ? 7.462 4.283 -13.566 1.00 90.94 102 LEU A O 1
ATOM 811 N N . ILE A 1 103 ? 7.378 5.369 -11.606 1.00 89.94 103 ILE A N 1
ATOM 812 C CA . ILE A 1 103 ? 8.142 6.544 -12.060 1.00 89.94 103 ILE A CA 1
ATOM 813 C C . ILE A 1 103 ? 9.555 6.138 -12.496 1.00 89.94 103 ILE A C 1
ATOM 815 O O . ILE A 1 103 ? 9.995 6.500 -13.587 1.00 89.94 103 ILE A O 1
ATOM 819 N N . ILE A 1 104 ? 10.261 5.356 -11.676 1.00 88.62 104 ILE A N 1
ATOM 820 C CA . ILE A 1 104 ? 11.622 4.897 -11.986 1.00 88.62 104 ILE A CA 1
ATOM 821 C C . ILE A 1 104 ? 11.630 4.046 -13.255 1.00 88.62 104 ILE A C 1
ATOM 823 O O . ILE A 1 104 ? 12.531 4.194 -14.083 1.00 88.62 104 ILE A O 1
ATOM 827 N N . PHE A 1 105 ? 10.626 3.187 -13.435 1.00 89.31 105 PHE A N 1
ATOM 828 C CA . PHE A 1 105 ? 10.489 2.384 -14.643 1.00 89.31 105 PHE A CA 1
ATOM 829 C C . PHE A 1 105 ? 10.324 3.255 -15.890 1.00 89.31 105 PHE A C 1
ATOM 831 O O . PHE A 1 105 ? 11.042 3.062 -16.866 1.00 89.31 105 PHE A O 1
ATOM 838 N N . ILE A 1 106 ? 9.425 4.241 -15.850 1.00 88.06 106 ILE A N 1
ATOM 839 C CA . ILE A 1 106 ? 9.191 5.148 -16.982 1.00 88.06 106 ILE A CA 1
ATOM 840 C C . ILE A 1 106 ? 10.484 5.877 -17.370 1.00 88.06 106 ILE A C 1
ATOM 842 O O . ILE A 1 106 ? 10.812 5.962 -18.553 1.00 88.06 106 ILE A O 1
ATOM 846 N N . LEU A 1 107 ? 11.242 6.355 -16.380 1.00 86.69 107 LEU A N 1
ATOM 847 C CA . LEU A 1 107 ? 12.465 7.126 -16.611 1.00 86.69 107 LEU A CA 1
ATOM 848 C C . LEU A 1 107 ? 13.638 6.278 -17.116 1.00 86.69 107 LEU A C 1
ATOM 850 O O . LEU A 1 107 ? 14.385 6.729 -17.983 1.00 86.69 107 LEU A O 1
ATOM 854 N N . THR A 1 108 ? 13.820 5.076 -16.566 1.00 85.50 108 THR A N 1
ATOM 855 C CA . THR A 1 108 ? 15.058 4.293 -16.750 1.00 85.50 108 THR A CA 1
ATOM 856 C C . THR A 1 108 ? 14.893 3.042 -17.605 1.00 85.50 108 THR A C 1
ATOM 858 O O . THR A 1 108 ? 15.883 2.515 -18.104 1.00 85.50 108 THR A O 1
ATOM 861 N N . GLY A 1 109 ? 13.675 2.509 -17.718 1.00 82.88 109 GLY A N 1
ATOM 862 C CA . GLY A 1 109 ? 13.387 1.230 -18.374 1.00 82.88 109 GLY A CA 1
ATOM 863 C C . GLY A 1 109 ? 13.897 -0.015 -17.660 1.00 82.88 109 GLY A C 1
ATOM 864 O O . GLY A 1 109 ? 13.594 -1.136 -18.069 1.00 82.88 109 GLY A O 1
ATOM 865 N N . ALA A 1 110 ? 14.662 0.149 -16.581 1.00 84.94 110 ALA A N 1
ATOM 866 C CA . ALA A 1 110 ? 15.200 -0.964 -15.823 1.00 84.94 110 ALA A CA 1
ATOM 867 C C . ALA A 1 110 ? 14.080 -1.626 -15.012 1.00 84.94 110 ALA A C 1
ATOM 869 O O . ALA A 1 110 ? 13.429 -0.975 -14.204 1.00 84.94 110 ALA A O 1
ATOM 870 N N . MET A 1 111 ? 13.873 -2.933 -15.186 1.00 86.31 111 MET A N 1
ATOM 871 C CA . MET A 1 111 ? 12.780 -3.661 -14.522 1.00 86.31 111 MET A CA 1
ATOM 872 C C . MET A 1 111 ? 13.061 -3.971 -13.045 1.00 86.31 111 MET A C 1
ATOM 874 O O . MET A 1 111 ? 12.144 -3.963 -12.228 1.00 86.31 111 MET A O 1
ATOM 878 N N . ASN A 1 112 ? 14.320 -4.227 -12.683 1.00 87.94 112 ASN A N 1
ATOM 879 C CA . ASN A 1 112 ? 14.668 -4.833 -11.392 1.00 87.94 112 ASN A CA 1
ATOM 880 C C . ASN A 1 112 ? 14.184 -4.019 -10.180 1.00 87.94 112 ASN A C 1
ATOM 882 O O . ASN A 1 112 ? 13.507 -4.554 -9.304 1.00 87.94 112 ASN A O 1
ATOM 886 N N . LEU A 1 113 ? 14.516 -2.725 -10.128 1.00 88.12 113 LEU A N 1
ATOM 887 C CA . LEU A 1 113 ? 14.175 -1.862 -8.994 1.00 88.12 113 LEU A CA 1
ATOM 888 C C . LEU A 1 113 ? 12.670 -1.514 -8.945 1.00 88.12 113 LEU A C 1
ATOM 890 O O . LEU A 1 113 ? 12.073 -1.683 -7.883 1.00 88.12 113 LEU A O 1
ATOM 894 N N . PRO A 1 114 ? 12.017 -1.099 -10.046 1.00 90.00 114 PRO A N 1
ATOM 895 C CA . PRO A 1 114 ? 10.570 -0.899 -10.092 1.00 90.00 114 PRO A CA 1
ATOM 896 C C . PRO A 1 114 ? 9.742 -2.103 -9.672 1.00 90.00 114 PRO A C 1
ATOM 898 O O . PRO A 1 114 ? 8.830 -1.962 -8.860 1.00 90.00 114 PRO A O 1
ATOM 901 N N . VAL A 1 115 ? 10.064 -3.289 -10.196 1.00 90.81 115 VAL A N 1
ATOM 902 C CA . VAL A 1 115 ? 9.341 -4.517 -9.852 1.00 90.81 115 VAL A CA 1
ATOM 903 C C . VAL A 1 115 ? 9.536 -4.837 -8.374 1.00 90.81 115 VAL A C 1
ATOM 905 O O . VAL A 1 115 ? 8.561 -5.141 -7.692 1.00 90.81 115 VAL A O 1
ATOM 908 N N . LEU A 1 116 ? 10.755 -4.687 -7.843 1.00 92.12 116 LEU A N 1
ATOM 909 C CA . LEU A 1 116 ? 11.007 -4.853 -6.412 1.00 92.12 116 LEU A CA 1
ATOM 910 C C . LEU A 1 116 ? 10.161 -3.887 -5.568 1.00 92.12 116 LEU A C 1
ATOM 912 O O . LEU A 1 116 ? 9.538 -4.313 -4.600 1.00 92.12 116 LEU A O 1
ATOM 916 N N . LEU A 1 117 ? 10.095 -2.606 -5.940 1.00 92.31 117 LEU A N 1
ATOM 917 C CA . LEU A 1 117 ? 9.297 -1.601 -5.228 1.00 92.31 117 LEU A CA 1
ATOM 918 C C . LEU A 1 117 ? 7.791 -1.880 -5.305 1.00 92.31 117 LEU A C 1
ATOM 920 O O . LEU A 1 117 ? 7.092 -1.709 -4.308 1.00 92.31 117 LEU A O 1
ATOM 924 N N . LEU A 1 118 ? 7.295 -2.363 -6.446 1.00 92.56 118 LEU A N 1
ATOM 925 C CA . LEU A 1 118 ? 5.905 -2.799 -6.600 1.00 92.56 118 LEU A CA 1
ATOM 926 C C . LEU A 1 118 ? 5.591 -4.009 -5.716 1.00 92.56 118 LEU A C 1
ATOM 928 O O . LEU A 1 118 ? 4.573 -4.010 -5.025 1.00 92.56 118 LEU A O 1
ATOM 932 N N . VAL A 1 119 ? 6.476 -5.009 -5.680 1.00 92.69 119 VAL A N 1
ATOM 933 C CA . VAL A 1 119 ? 6.330 -6.185 -4.808 1.00 92.69 119 VAL A CA 1
ATOM 934 C C . VAL A 1 119 ? 6.353 -5.775 -3.336 1.00 92.69 119 VAL A C 1
ATOM 936 O O . VAL A 1 119 ? 5.505 -6.223 -2.567 1.00 92.69 119 VAL A O 1
ATOM 939 N N . LEU A 1 120 ? 7.272 -4.890 -2.942 1.00 92.75 120 LEU A N 1
ATOM 940 C CA . LEU A 1 120 ? 7.336 -4.354 -1.581 1.00 92.75 120 LEU A CA 1
ATOM 941 C C . LEU A 1 120 ? 6.081 -3.554 -1.224 1.00 92.75 120 LEU A C 1
ATOM 943 O O . LEU A 1 120 ? 5.561 -3.708 -0.121 1.00 92.75 120 LEU A O 1
ATOM 947 N N . SER A 1 121 ? 5.558 -2.747 -2.151 1.00 93.75 121 SER A N 1
ATOM 948 C CA . SER A 1 121 ? 4.301 -2.020 -1.962 1.00 93.75 121 SER A CA 1
ATOM 949 C C . SER A 1 121 ? 3.136 -2.987 -1.740 1.00 93.75 121 SER A C 1
ATOM 951 O O . SER A 1 121 ? 2.406 -2.876 -0.755 1.00 93.75 121 SER A O 1
ATOM 953 N N . PHE A 1 122 ? 3.012 -4.006 -2.590 1.00 93.62 122 PHE A N 1
ATOM 954 C CA . PHE A 1 122 ? 1.966 -5.018 -2.476 1.00 93.62 122 PHE A CA 1
ATOM 955 C C . PHE A 1 122 ? 2.059 -5.805 -1.160 1.00 93.62 122 PHE A C 1
ATOM 957 O O . PHE A 1 122 ? 1.075 -5.926 -0.427 1.00 93.62 122 PHE A O 1
ATOM 964 N N . ALA A 1 123 ? 3.254 -6.287 -0.811 1.00 92.12 123 ALA A N 1
ATOM 965 C CA . ALA A 1 123 ? 3.502 -7.002 0.437 1.00 92.12 123 ALA A CA 1
ATOM 966 C C . ALA A 1 123 ? 3.224 -6.119 1.663 1.00 92.12 123 ALA A C 1
ATOM 968 O O . ALA A 1 123 ? 2.559 -6.547 2.606 1.00 92.12 123 ALA A O 1
ATOM 969 N N . GLY A 1 124 ? 3.666 -4.859 1.639 1.00 91.06 124 GLY A N 1
ATOM 970 C CA . GLY A 1 124 ? 3.397 -3.901 2.706 1.00 91.06 124 GLY A CA 1
ATOM 971 C C . GLY A 1 124 ? 1.901 -3.619 2.873 1.00 91.06 124 GLY A C 1
ATOM 972 O O . GLY A 1 124 ? 1.420 -3.544 4.005 1.00 91.06 124 GLY A O 1
ATOM 973 N N . LYS A 1 125 ? 1.143 -3.519 1.774 1.00 91.56 125 LYS A N 1
ATOM 974 C CA . LYS A 1 125 ? -0.317 -3.348 1.803 1.00 91.56 125 LYS A CA 1
ATOM 975 C C . LYS A 1 125 ? -1.014 -4.571 2.387 1.00 91.56 125 LYS A C 1
ATOM 977 O O . LYS A 1 125 ? -1.899 -4.407 3.223 1.00 91.56 125 LYS A O 1
ATOM 982 N N . LEU A 1 126 ? -0.579 -5.779 2.020 1.00 91.06 126 LEU A N 1
ATOM 983 C CA . LEU A 1 126 ? -1.090 -7.030 2.590 1.00 91.06 126 LEU A CA 1
ATOM 984 C C . LEU A 1 126 ? -0.864 -7.111 4.103 1.00 91.06 126 LEU A C 1
ATOM 986 O O . LEU A 1 126 ? -1.798 -7.405 4.844 1.00 91.06 126 LEU A O 1
ATOM 990 N N . ILE A 1 127 ? 0.345 -6.792 4.572 1.00 89.62 127 ILE A N 1
ATOM 991 C CA . ILE A 1 127 ? 0.683 -6.807 6.005 1.00 89.62 127 ILE A CA 1
ATOM 992 C C . ILE A 1 127 ? -0.153 -5.780 6.783 1.00 89.62 127 ILE A C 1
ATOM 994 O O . ILE A 1 127 ? -0.569 -6.029 7.914 1.00 89.62 127 ILE A O 1
ATOM 998 N N . ASN A 1 128 ? -0.414 -4.614 6.188 1.00 87.19 128 ASN A N 1
ATOM 999 C CA . ASN A 1 128 ? -1.137 -3.529 6.851 1.00 87.19 128 ASN A CA 1
ATOM 1000 C C . ASN A 1 128 ? -2.660 -3.577 6.664 1.00 87.19 128 ASN A C 1
ATOM 1002 O O . ASN A 1 128 ? -3.363 -2.752 7.270 1.00 87.19 128 ASN A O 1
ATOM 1006 N N . PHE A 1 129 ? -3.165 -4.537 5.886 1.00 87.94 129 PHE A N 1
ATOM 1007 C CA . PHE A 1 129 ? -4.572 -4.665 5.531 1.00 87.94 129 PHE A CA 1
ATOM 1008 C C . PHE A 1 129 ? -5.462 -4.766 6.785 1.00 87.94 129 PHE A C 1
ATOM 1010 O O . PHE A 1 129 ? -5.127 -5.482 7.736 1.00 87.94 129 PHE A O 1
ATOM 1017 N N . PRO A 1 130 ? -6.599 -4.050 6.848 1.00 85.12 130 PRO A N 1
ATOM 1018 C CA . PRO A 1 130 ? -7.481 -4.088 8.010 1.00 85.12 130 PRO A CA 1
ATOM 1019 C C . PRO A 1 130 ? -8.320 -5.374 8.007 1.00 85.12 130 PRO A C 1
ATOM 1021 O O . PRO A 1 130 ? -9.474 -5.390 7.578 1.00 85.12 130 PRO A O 1
ATOM 1024 N N . THR A 1 131 ? -7.738 -6.471 8.489 1.00 86.25 131 THR A N 1
ATOM 1025 C CA . THR A 1 131 ? -8.449 -7.746 8.640 1.00 86.25 131 THR A CA 1
ATOM 1026 C C . THR A 1 131 ? -9.581 -7.635 9.666 1.00 86.25 131 THR A C 1
ATOM 1028 O O . THR A 1 131 ? -9.531 -6.824 10.594 1.00 86.25 131 THR A O 1
ATOM 1031 N N . GLY A 1 132 ? -10.612 -8.477 9.526 1.00 84.50 132 GLY A N 1
ATOM 1032 C CA . GLY A 1 132 ? -11.712 -8.532 10.500 1.00 84.50 132 GLY A CA 1
ATOM 1033 C C . GLY A 1 132 ? -11.216 -8.836 11.918 1.00 84.50 132 GLY A C 1
ATOM 1034 O O . GLY A 1 132 ? -11.685 -8.238 12.882 1.00 84.50 132 GLY A O 1
ATOM 1035 N N . GLU A 1 133 ? -10.195 -9.686 12.040 1.00 84.62 133 GLU A N 1
ATOM 1036 C CA . GLU A 1 133 ? -9.536 -9.982 13.313 1.00 84.62 133 GLU A CA 1
ATOM 1037 C C . GLU A 1 133 ? -8.872 -8.739 13.920 1.00 84.62 133 GLU A C 1
ATOM 1039 O O . GLU A 1 133 ? -9.097 -8.434 15.091 1.00 84.62 133 GLU A O 1
ATOM 1044 N N . TYR A 1 134 ? -8.135 -7.960 13.121 1.00 84.38 134 TYR A N 1
ATOM 1045 C CA . TYR A 1 134 ? -7.543 -6.703 13.579 1.00 84.38 134 TYR A CA 1
ATOM 1046 C C . TYR A 1 134 ? -8.612 -5.728 14.092 1.00 84.38 134 TYR A C 1
ATOM 1048 O O . TYR A 1 134 ? -8.466 -5.153 15.171 1.00 84.38 134 TYR A O 1
ATOM 1056 N N . ILE A 1 135 ? -9.710 -5.567 13.348 1.00 84.88 135 ILE A N 1
ATOM 1057 C CA . ILE A 1 135 ? -10.824 -4.688 13.730 1.00 84.88 135 ILE A CA 1
ATOM 1058 C C . ILE A 1 135 ? -11.458 -5.165 15.042 1.00 84.88 135 ILE A C 1
ATOM 1060 O O . ILE A 1 135 ? -11.685 -4.356 15.942 1.00 84.88 135 ILE A O 1
ATOM 1064 N N . ASN A 1 136 ? -11.709 -6.466 15.181 1.00 85.31 136 ASN A N 1
ATOM 1065 C CA . ASN A 1 136 ? -12.318 -7.047 16.377 1.00 85.31 136 ASN A CA 1
ATOM 1066 C C . ASN A 1 136 ? -11.407 -6.937 17.603 1.00 85.31 136 ASN A C 1
ATOM 1068 O O . ASN A 1 136 ? -11.880 -6.575 18.681 1.00 85.31 136 ASN A O 1
ATOM 1072 N N . ASN A 1 137 ? -10.101 -7.144 17.435 1.00 86.25 137 ASN A N 1
ATOM 1073 C CA . ASN A 1 137 ? -9.118 -6.930 18.494 1.00 86.25 137 ASN A CA 1
ATOM 1074 C C . ASN A 1 137 ? -9.106 -5.462 18.944 1.00 86.25 137 ASN A C 1
ATOM 1076 O O . ASN A 1 137 ? -9.143 -5.186 20.142 1.00 86.25 137 ASN A O 1
ATOM 1080 N N . LYS A 1 138 ? -9.172 -4.505 18.008 1.00 84.56 138 LYS A N 1
ATOM 1081 C CA . LYS A 1 138 ? -9.271 -3.077 18.351 1.00 84.56 138 LYS A CA 1
ATOM 1082 C C . LYS A 1 138 ? -10.596 -2.682 19.001 1.00 84.56 138 LYS A C 1
ATOM 1084 O O . LYS A 1 138 ? -10.578 -1.829 19.882 1.00 84.56 138 LYS A O 1
ATOM 1089 N N . LYS A 1 139 ? -11.721 -3.312 18.645 1.00 83.12 139 LYS A N 1
ATOM 1090 C CA . LYS A 1 139 ? -13.001 -3.122 19.356 1.00 83.12 139 LYS A CA 1
ATOM 1091 C C . LYS A 1 139 ? -12.911 -3.610 20.806 1.00 83.12 139 LYS A C 1
ATOM 1093 O O . LYS A 1 139 ? -13.334 -2.890 21.706 1.00 83.12 139 LYS A O 1
ATOM 1098 N N . ARG A 1 140 ? -12.314 -4.791 21.032 1.00 82.81 140 ARG A N 1
ATOM 1099 C CA . ARG A 1 140 ? -12.100 -5.370 22.374 1.00 82.81 140 ARG A CA 1
ATOM 1100 C C . ARG A 1 140 ? -11.204 -4.496 23.244 1.00 82.81 140 ARG A C 1
ATOM 1102 O O . ARG A 1 140 ? -11.549 -4.235 24.386 1.00 82.81 140 ARG A O 1
ATOM 1109 N N . GLU A 1 141 ? -10.111 -3.972 22.687 1.00 81.19 141 GLU A N 1
ATOM 1110 C CA . GLU A 1 141 ? -9.225 -3.021 23.378 1.00 81.19 141 GLU A CA 1
ATOM 1111 C C . GLU A 1 141 ? -9.932 -1.724 23.825 1.00 81.19 141 GLU A C 1
ATOM 1113 O O . GLU A 1 141 ? -9.380 -0.982 24.635 1.00 81.19 141 GLU A O 1
ATOM 1118 N N . LEU A 1 142 ? -11.115 -1.430 23.278 1.00 76.31 142 LEU A N 1
ATOM 1119 C CA . LEU A 1 142 ? -11.905 -0.226 23.541 1.00 76.31 142 LEU A CA 1
ATOM 1120 C C . LEU A 1 142 ? -13.262 -0.531 24.200 1.00 76.31 142 LEU A C 1
ATOM 1122 O O . LEU A 1 142 ? -14.077 0.376 24.328 1.00 76.31 142 LEU A O 1
ATOM 1126 N N . ASN A 1 143 ? -13.521 -1.784 24.601 1.00 77.75 143 ASN A N 1
ATOM 1127 C CA . ASN A 1 143 ? -14.798 -2.237 25.175 1.00 77.75 143 ASN A CA 1
ATOM 1128 C C . ASN A 1 143 ? -16.038 -1.895 24.318 1.00 77.75 143 ASN A C 1
ATOM 1130 O O . ASN A 1 143 ? -17.121 -1.645 24.844 1.00 77.75 143 ASN A O 1
ATOM 1134 N N . LEU A 1 144 ? -15.895 -1.879 22.988 1.00 75.75 144 LEU A N 1
ATOM 1135 C CA . LEU A 1 144 ? -17.011 -1.653 22.064 1.00 75.75 144 LEU A CA 1
ATOM 1136 C C . LEU A 1 144 ? -17.751 -2.973 21.771 1.00 75.75 144 LEU A C 1
ATOM 1138 O O . LEU A 1 144 ? -17.092 -4.009 21.632 1.00 75.75 144 LEU A O 1
ATOM 1142 N N . PRO A 1 145 ? -19.092 -2.965 21.617 1.00 67.88 145 PRO A N 1
ATOM 1143 C CA . PRO A 1 145 ? -19.850 -4.189 21.379 1.00 67.88 145 PRO A CA 1
ATOM 1144 C C . PRO A 1 145 ? -19.482 -4.840 20.030 1.00 67.88 145 PRO A C 1
ATOM 1146 O O . PRO A 1 145 ? -19.260 -4.119 19.043 1.00 67.88 145 PRO A O 1
ATOM 1149 N N . PRO A 1 146 ? -19.399 -6.186 19.972 1.00 62.50 146 PRO A N 1
ATOM 1150 C CA . PRO A 1 146 ? -19.253 -6.924 18.721 1.00 62.50 146 PRO A CA 1
ATOM 1151 C C . PRO A 1 146 ? -20.552 -6.831 17.903 1.00 62.50 146 PRO A C 1
ATOM 1153 O O . PRO A 1 146 ? -21.640 -6.861 18.472 1.00 62.50 146 PRO A O 1
ATOM 1156 N N . HIS A 1 147 ? -20.415 -6.699 16.582 1.00 57.47 147 HIS A N 1
ATOM 1157 C CA . HIS A 1 147 ? -21.503 -6.805 15.600 1.00 57.47 147 HIS A CA 1
ATOM 1158 C C . HIS A 1 147 ? -21.297 -8.069 14.787 1.00 57.47 147 HIS A C 1
ATOM 1160 O O . HIS A 1 147 ? -20.111 -8.319 14.460 1.00 57.47 147 HIS A O 1
#

pLDDT: mean 84.69, std 7.94, range [57.47, 94.0]

Nearest PDB structures (foldseek):
  9had-assembly1_A  TM=4.991E-01  e=4.508E+00  Dermatophagoides farinae
  8ipq-assembly2_C  TM=2.181E-01  e=2.858E+00  Mycolicibacterium smegmatis

Mean predicted aligned error: 6.34 Å

Radius of gyration: 18.23 Å; Cα contacts (8 Å, |Δi|>4): 129; chains: 1; bounding box: 46×21×52 Å